Protein AF-A0A7X7J5X7-F1 (afdb_monomer)

Mean predicted aligned error: 5.16 Å

Secondary structure (DSSP, 8-state):
--------EEEETTEEEEEETTTTEEEE--HHHHHHHHHHHHHHHTS---GGGEEEEEEEEETTEEEEEEEEEE-TTSSEEEEEEE--TTSPP-HHHHHHHHHHHHHH--SEEEEE-SS-EEEEEEETTEEEEESSPPPHHHHHH--

Foldseek 3Di:
DDPPPDFDWDQDPNFIWTADPLVRDTHHPDLQVVQLSVVVCCQCPVLVQDSVQKDAQDWDDDPPDIDTFGIWGADPVRQTAETEHEAGLVDDDDPVVVVVQQVVCQVSVHQWYWYYHNPDIWIWGDDPRGTDTDDDDHHPVVSNVPD

pLDDT: mean 88.62, std 13.0, range [28.67, 98.12]

Radius of gyration: 15.43 Å; Cα contacts (8 Å, |Δi|>4): 237; chains: 1; bounding box: 40×41×40 Å

Structure (mmCIF, N/CA/C/O backbone):
data_AF-A0A7X7J5X7-F1
#
_entry.id   AF-A0A7X7J5X7-F1
#
loop_
_atom_site.group_PDB
_atom_site.id
_atom_site.type_symbol
_atom_site.label_atom_id
_atom_site.label_alt_id
_atom_site.label_comp_id
_atom_site.label_asym_id
_atom_site.label_entity_id
_atom_site.label_seq_id
_atom_site.pdbx_PDB_ins_code
_atom_site.Cartn_x
_atom_site.Cartn_y
_atom_site.Cartn_z
_atom_site.occupancy
_atom_site.B_iso_or_equiv
_atom_site.auth_seq_id
_atom_site.auth_comp_id
_atom_site.auth_asym_id
_atom_site.auth_atom_id
_atom_site.pdbx_PDB_model_num
ATOM 1 N N . MET A 1 1 ? -8.882 19.555 -7.465 1.00 34.66 1 MET A N 1
ATOM 2 C CA . MET A 1 1 ? -10.329 19.275 -7.576 1.00 34.66 1 MET A CA 1
ATOM 3 C C . MET A 1 1 ? -10.646 18.261 -6.482 1.00 34.66 1 MET A C 1
ATOM 5 O O . MET A 1 1 ? -10.153 17.152 -6.567 1.00 34.66 1 MET A O 1
ATOM 9 N N . GLN A 1 2 ? -11.285 18.666 -5.379 1.00 28.67 2 GLN A N 1
ATOM 10 C CA . GLN A 1 2 ? -11.516 17.775 -4.231 1.00 28.67 2 GLN A CA 1
ATOM 11 C C . GLN A 1 2 ? -12.710 16.863 -4.535 1.00 28.67 2 GLN A C 1
ATOM 13 O O . GLN A 1 2 ? -13.855 17.302 -4.451 1.00 28.67 2 GLN A O 1
ATOM 18 N N . THR A 1 3 ? -12.476 15.604 -4.901 1.00 36.53 3 THR A N 1
ATOM 19 C CA . THR A 1 3 ? -13.545 14.601 -4.850 1.00 36.53 3 THR A CA 1
ATOM 20 C C . THR A 1 3 ? -13.802 14.279 -3.387 1.00 36.53 3 THR A C 1
ATOM 22 O O . THR A 1 3 ? -12.983 13.656 -2.712 1.00 36.53 3 THR A O 1
ATOM 25 N N . ASN A 1 4 ? -14.936 14.766 -2.892 1.00 42.38 4 ASN A N 1
ATOM 26 C CA . ASN A 1 4 ? -15.398 14.660 -1.514 1.00 42.38 4 ASN A CA 1
ATOM 27 C C . ASN A 1 4 ? -15.887 13.236 -1.186 1.00 42.38 4 ASN A C 1
ATOM 29 O O . ASN A 1 4 ? -16.998 13.044 -0.697 1.00 42.38 4 ASN A O 1
ATOM 33 N N . ASP A 1 5 ? -15.080 12.221 -1.493 1.00 59.31 5 ASP A N 1
ATOM 34 C CA . ASP A 1 5 ? -15.407 10.841 -1.162 1.00 59.31 5 ASP A CA 1
ATOM 35 C C . ASP A 1 5 ? -14.949 10.572 0.270 1.00 59.31 5 ASP A C 1
ATOM 37 O O . ASP A 1 5 ? -13.805 10.205 0.553 1.00 59.31 5 ASP A O 1
ATOM 41 N N . SER A 1 6 ? -15.844 10.837 1.215 1.00 81.31 6 SER A N 1
ATOM 42 C CA . SER A 1 6 ? -15.602 10.590 2.636 1.00 81.31 6 SER A CA 1
ATOM 43 C C . SER A 1 6 ? -15.422 9.087 2.887 1.00 81.31 6 SER A C 1
ATOM 45 O O . SER A 1 6 ? -16.070 8.252 2.255 1.00 81.31 6 SER A O 1
ATOM 47 N N . PHE A 1 7 ? -14.545 8.691 3.815 1.00 91.00 7 PHE A N 1
ATOM 48 C CA . PHE A 1 7 ? -14.465 7.281 4.212 1.00 91.00 7 PHE A CA 1
ATOM 49 C C . PHE A 1 7 ? -15.796 6.808 4.808 1.00 91.00 7 PHE A C 1
ATOM 51 O O . PHE A 1 7 ? -16.357 7.445 5.699 1.00 91.00 7 PHE A O 1
ATOM 58 N N . ARG A 1 8 ? -16.292 5.656 4.344 1.00 94.75 8 ARG A N 1
ATOM 59 C CA . ARG A 1 8 ? -17.541 5.070 4.846 1.00 94.75 8 ARG A CA 1
ATOM 60 C C . ARG A 1 8 ? -17.255 4.311 6.137 1.00 94.75 8 ARG A C 1
ATOM 62 O O . ARG A 1 8 ? -16.859 3.148 6.109 1.00 94.75 8 ARG A O 1
ATOM 69 N N . ILE A 1 9 ? -17.465 4.976 7.266 1.00 96.00 9 ILE A N 1
ATOM 70 C CA . ILE A 1 9 ? -17.208 4.442 8.607 1.00 96.00 9 ILE A CA 1
ATOM 71 C C . ILE A 1 9 ? -18.536 4.130 9.303 1.00 96.00 9 ILE A C 1
ATOM 73 O O . ILE A 1 9 ? -19.484 4.907 9.211 1.00 96.00 9 ILE A O 1
ATOM 77 N N . ARG A 1 10 ? -18.620 2.993 10.001 1.00 95.38 10 ARG A N 1
ATOM 78 C CA . ARG A 1 10 ? -19.809 2.570 10.762 1.00 95.38 10 ARG A CA 1
ATOM 79 C C . ARG A 1 10 ? -19.423 1.906 12.081 1.00 95.38 10 ARG A C 1
ATOM 81 O O . ARG A 1 10 ? -18.310 1.406 12.221 1.00 95.38 10 ARG A O 1
ATOM 88 N N . ILE A 1 11 ? -20.355 1.869 13.030 1.00 96.50 11 ILE A N 1
ATOM 89 C CA . ILE A 1 11 ? -20.270 0.993 14.203 1.00 96.50 11 ILE A CA 1
ATOM 90 C C . ILE A 1 11 ? -20.982 -0.318 13.855 1.00 96.50 11 ILE A C 1
ATOM 92 O O . ILE A 1 11 ? -22.139 -0.295 13.446 1.00 96.50 11 ILE A O 1
ATOM 96 N N . ILE A 1 12 ? -20.290 -1.447 13.991 1.00 94.69 12 ILE A N 1
ATOM 97 C CA . ILE A 1 12 ? -20.825 -2.798 13.774 1.00 94.69 12 ILE A CA 1
ATOM 98 C C . ILE A 1 12 ? -20.396 -3.640 14.976 1.00 94.69 12 ILE A C 1
ATOM 100 O O . ILE A 1 12 ? -19.201 -3.706 15.273 1.00 94.69 12 ILE A O 1
ATOM 104 N N . ASP A 1 13 ? -21.358 -4.232 15.688 1.00 95.12 13 ASP A N 1
ATOM 105 C CA . ASP A 1 13 ? -21.140 -4.991 16.933 1.00 95.12 13 ASP A CA 1
ATOM 106 C C . ASP A 1 13 ? -20.366 -4.192 18.000 1.00 95.12 13 ASP A C 1
ATOM 108 O O . ASP A 1 13 ? -19.418 -4.677 18.617 1.00 95.12 13 ASP A O 1
ATOM 112 N N . GLY A 1 14 ? -20.706 -2.907 18.154 1.00 96.06 14 GLY A N 1
ATOM 113 C CA . GLY A 1 14 ? -20.039 -1.995 19.093 1.00 96.06 14 GLY A CA 1
ATOM 114 C C . GLY A 1 14 ? -18.618 -1.576 18.691 1.00 96.06 14 GLY A C 1
ATOM 115 O O . GLY A 1 14 ? -17.979 -0.821 19.418 1.00 96.06 14 GLY A O 1
ATOM 116 N N . LYS A 1 15 ? -18.112 -2.019 17.533 1.00 96.50 15 LYS A N 1
ATOM 117 C CA . LYS A 1 15 ? -16.762 -1.698 17.046 1.00 96.50 15 LYS A CA 1
ATOM 118 C C . LYS A 1 15 ? -16.814 -0.790 15.825 1.00 96.50 15 LYS A C 1
ATOM 120 O O . LYS A 1 15 ? -17.615 -0.995 14.914 1.00 96.50 15 LYS A O 1
ATOM 125 N N . LYS A 1 16 ? -15.919 0.198 15.775 1.00 96.94 16 LYS A N 1
ATOM 126 C CA . LYS A 1 16 ? -15.753 1.072 14.609 1.00 96.94 16 LYS A CA 1
ATOM 127 C C . LYS A 1 16 ? -15.110 0.290 13.459 1.00 96.94 16 LYS A C 1
ATOM 129 O O . LYS A 1 16 ? -14.088 -0.372 13.643 1.00 96.94 16 LYS A O 1
ATOM 134 N N . LYS A 1 17 ? -15.721 0.361 12.279 1.00 98.00 17 LYS A N 1
ATOM 135 C CA . LYS A 1 17 ? -15.274 -0.296 11.048 1.00 98.00 17 LYS A CA 1
ATOM 136 C C . LYS A 1 17 ? -15.289 0.678 9.873 1.00 98.00 17 LYS A C 1
ATOM 138 O O . LYS A 1 17 ? -16.103 1.599 9.845 1.00 98.00 17 LYS A O 1
ATOM 143 N N . ILE A 1 18 ? -14.416 0.452 8.899 1.00 97.00 18 ILE A N 1
ATOM 144 C CA . ILE A 1 18 ? -14.318 1.205 7.640 1.00 97.00 18 ILE A CA 1
ATOM 145 C C . ILE A 1 18 ? -14.585 0.273 6.467 1.00 97.00 18 ILE A C 1
ATOM 147 O O . ILE A 1 18 ? -14.210 -0.894 6.510 1.00 97.00 18 ILE A O 1
ATOM 151 N N . PHE A 1 19 ? -15.297 0.759 5.456 1.00 96.75 19 PHE A N 1
ATOM 152 C CA . PHE A 1 19 ? -15.533 -0.007 4.239 1.00 96.75 19 PHE A CA 1
ATOM 153 C C . PHE A 1 19 ? -14.287 0.003 3.354 1.00 96.75 19 PHE A C 1
ATOM 155 O O . PHE A 1 19 ? -13.808 1.077 2.995 1.00 96.75 19 PHE A O 1
ATOM 162 N N . ASP A 1 20 ? -13.825 -1.184 2.980 1.00 96.56 20 ASP A N 1
ATOM 163 C CA . ASP A 1 20 ? -12.791 -1.393 1.975 1.00 96.56 20 ASP A CA 1
ATOM 164 C C . ASP A 1 20 ? -13.459 -1.700 0.620 1.00 96.56 20 ASP A C 1
ATOM 166 O O . ASP A 1 20 ? -14.177 -2.705 0.523 1.00 96.56 20 ASP A O 1
ATOM 170 N N . PRO A 1 21 ? -13.266 -0.864 -0.420 1.00 94.81 21 PRO A N 1
ATOM 171 C CA . PRO A 1 21 ? -13.913 -1.053 -1.717 1.00 94.81 21 PRO A CA 1
ATOM 172 C C . PRO A 1 21 ? -13.378 -2.268 -2.486 1.00 94.81 21 PRO A C 1
ATOM 174 O O . PRO A 1 21 ? -14.147 -2.918 -3.191 1.00 94.81 21 PRO A O 1
ATOM 177 N N . ILE A 1 22 ? -12.108 -2.634 -2.289 1.00 96.19 22 ILE A N 1
ATOM 178 C CA . ILE A 1 22 ? -11.473 -3.770 -2.965 1.00 96.19 22 ILE A CA 1
ATOM 179 C C . ILE A 1 22 ? -11.945 -5.089 -2.344 1.00 96.19 22 ILE A C 1
ATOM 181 O O . ILE A 1 22 ? -12.366 -6.002 -3.054 1.00 96.19 22 ILE A O 1
ATOM 185 N N . ARG A 1 23 ? -11.948 -5.185 -1.007 1.00 95.00 23 ARG A N 1
ATOM 186 C CA . ARG A 1 23 ? -12.462 -6.360 -0.272 1.00 95.00 23 ARG A CA 1
ATOM 187 C C . ARG A 1 23 ? -13.991 -6.418 -0.229 1.00 95.00 23 ARG A C 1
ATOM 189 O O . ARG A 1 23 ? -14.545 -7.454 0.132 1.00 95.00 23 ARG A O 1
ATOM 196 N N . LYS A 1 24 ? -14.674 -5.320 -0.572 1.00 94.62 24 LYS A N 1
ATOM 197 C CA . LYS A 1 24 ? -16.138 -5.158 -0.507 1.00 94.62 24 LYS A CA 1
ATOM 198 C C . LYS A 1 24 ? -16.709 -5.490 0.876 1.00 94.62 24 LYS A C 1
ATOM 200 O O . LYS A 1 24 ? -17.792 -6.061 0.996 1.00 94.62 24 LYS A O 1
ATOM 205 N N . ALA A 1 25 ? -15.983 -5.127 1.933 1.00 95.44 25 ALA A N 1
ATOM 206 C CA . ALA A 1 25 ? -16.306 -5.498 3.308 1.00 95.44 25 ALA A CA 1
ATOM 207 C C . ALA A 1 25 ? -15.997 -4.373 4.304 1.00 95.44 25 ALA A C 1
ATOM 209 O O . ALA A 1 25 ? -15.143 -3.522 4.068 1.00 95.44 25 ALA A O 1
ATOM 210 N N . TYR A 1 26 ? -16.685 -4.390 5.449 1.00 96.44 26 TYR A N 1
ATOM 211 C CA . TYR A 1 26 ? -16.349 -3.537 6.590 1.00 96.44 26 TYR A CA 1
ATOM 212 C C . TYR A 1 26 ? -15.261 -4.192 7.441 1.00 96.44 26 TYR A C 1
ATOM 214 O O . TYR A 1 26 ? -15.479 -5.247 8.039 1.00 96.44 26 TYR A O 1
ATOM 222 N N . VAL A 1 27 ? -14.116 -3.528 7.537 1.00 95.81 27 VAL A N 1
ATOM 223 C CA . VAL A 1 27 ? -12.903 -4.006 8.210 1.00 95.81 27 VAL A CA 1
ATOM 224 C C . VAL A 1 27 ? -12.607 -3.163 9.446 1.00 95.81 27 VAL A C 1
ATOM 226 O O . VAL A 1 27 ? -13.215 -2.110 9.647 1.00 95.81 27 VAL A O 1
ATOM 229 N N . ALA A 1 28 ? -11.726 -3.640 10.325 1.00 96.38 28 ALA A N 1
ATOM 230 C CA . ALA A 1 28 ? -11.420 -2.944 11.572 1.00 96.38 28 ALA A CA 1
ATOM 231 C C . ALA A 1 28 ? -10.884 -1.528 11.300 1.00 96.38 28 ALA A C 1
ATOM 233 O O . ALA A 1 28 ? -9.972 -1.349 10.503 1.00 96.38 28 ALA A O 1
ATOM 234 N N . PHE A 1 29 ? -11.435 -0.519 11.978 1.00 96.38 29 PHE A N 1
ATOM 235 C CA . PHE A 1 29 ? -10.961 0.859 11.856 1.00 96.38 29 PHE A CA 1
ATOM 236 C C . PHE A 1 29 ? -9.708 1.073 12.713 1.00 96.38 29 PHE A C 1
ATOM 238 O O . PHE A 1 29 ? -9.794 1.561 13.840 1.00 96.38 29 PHE A O 1
ATOM 245 N N . THR A 1 30 ? -8.552 0.658 12.199 1.00 96.31 30 THR A N 1
ATOM 246 C CA . THR A 1 30 ? -7.245 0.879 12.834 1.00 96.31 30 THR A CA 1
ATOM 247 C C . THR A 1 30 ? -6.512 2.046 12.162 1.00 96.31 30 THR A C 1
ATOM 249 O O . THR A 1 30 ? -6.802 2.350 11.003 1.00 96.31 30 THR A O 1
ATOM 252 N N . PRO A 1 31 ? -5.543 2.697 12.836 1.00 95.31 31 PRO A N 1
ATOM 253 C CA . PRO A 1 31 ? -4.738 3.753 12.216 1.00 95.31 31 PRO A CA 1
ATOM 254 C C . PRO A 1 31 ? -4.015 3.296 10.939 1.00 95.31 31 PRO A C 1
ATOM 256 O O . PRO A 1 31 ? -4.006 4.011 9.946 1.00 95.31 31 PRO A O 1
ATOM 259 N N . GLU A 1 32 ? -3.464 2.081 10.935 1.00 95.12 32 GLU A N 1
ATOM 260 C CA . GLU A 1 32 ? -2.832 1.486 9.750 1.00 95.12 32 GLU A CA 1
ATOM 261 C C . GLU A 1 32 ? -3.841 1.245 8.616 1.00 95.12 32 GLU A C 1
ATOM 263 O O . GLU A 1 32 ? -3.554 1.536 7.458 1.00 95.12 32 GLU A O 1
ATOM 268 N N . GLU A 1 33 ? -5.053 0.774 8.935 1.00 95.69 33 GLU A N 1
ATOM 269 C CA . GLU A 1 33 ? -6.107 0.584 7.935 1.00 95.69 33 GLU A CA 1
ATOM 270 C C . GLU A 1 33 ? -6.587 1.918 7.356 1.00 95.69 33 GLU A C 1
ATOM 272 O O . GLU A 1 33 ? -6.861 1.997 6.165 1.00 95.69 33 GLU A O 1
ATOM 277 N N . MET A 1 34 ? -6.635 2.993 8.146 1.00 96.00 34 MET A N 1
ATOM 278 C CA . MET A 1 34 ? -6.931 4.327 7.614 1.00 96.00 34 MET A CA 1
ATOM 279 C C . MET A 1 34 ? -5.896 4.769 6.577 1.00 96.00 34 MET A C 1
ATOM 281 O O . MET A 1 34 ? -6.279 5.253 5.512 1.00 96.00 34 MET A O 1
ATOM 285 N N . VAL A 1 35 ? -4.607 4.560 6.865 1.00 96.75 35 VAL A N 1
ATOM 286 C CA . VAL A 1 35 ? -3.515 4.851 5.925 1.00 96.75 35 VAL A CA 1
ATOM 287 C C . VAL A 1 35 ? -3.651 3.994 4.666 1.00 96.75 35 VAL A C 1
ATOM 289 O O . VAL A 1 35 ? -3.584 4.524 3.559 1.00 96.75 35 VAL A O 1
ATOM 292 N N . ARG A 1 36 ? -3.937 2.694 4.814 1.00 97.25 36 ARG A N 1
ATOM 293 C CA . ARG A 1 36 ? -4.173 1.775 3.690 1.00 97.25 36 ARG A CA 1
ATOM 294 C C . ARG A 1 36 ? -5.335 2.233 2.805 1.00 97.25 36 ARG A C 1
ATOM 296 O O . ARG A 1 36 ? -5.183 2.306 1.589 1.00 97.25 36 ARG A O 1
ATOM 303 N N . GLN A 1 37 ? -6.475 2.597 3.396 1.00 97.38 37 GLN A N 1
ATOM 304 C CA . GLN A 1 37 ? -7.645 3.081 2.654 1.00 97.38 37 GLN A CA 1
ATOM 305 C C . GLN A 1 37 ? -7.390 4.432 1.970 1.00 97.38 37 GLN A C 1
ATOM 307 O O . GLN A 1 37 ? -7.879 4.660 0.863 1.00 97.38 37 GLN A O 1
ATOM 312 N N . ALA A 1 38 ? -6.617 5.329 2.592 1.00 96.44 38 ALA A N 1
ATOM 313 C CA . ALA A 1 38 ? -6.185 6.574 1.956 1.00 96.44 38 ALA A CA 1
ATOM 314 C C . ALA A 1 38 ? -5.274 6.307 0.754 1.00 96.44 38 ALA A C 1
ATOM 316 O O . ALA A 1 38 ? -5.475 6.893 -0.310 1.00 96.44 38 ALA A O 1
ATOM 317 N N . TYR A 1 39 ? -4.338 5.369 0.892 1.00 97.56 39 TYR A N 1
ATOM 318 C CA . TYR A 1 39 ? -3.433 5.017 -0.192 1.00 97.56 39 TYR A CA 1
ATOM 319 C C . TYR A 1 39 ? -4.158 4.329 -1.354 1.00 97.56 39 TYR A C 1
ATOM 321 O O . TYR A 1 39 ? -3.910 4.668 -2.505 1.00 97.56 39 TYR A O 1
ATOM 329 N N . LEU A 1 40 ? -5.127 3.444 -1.084 1.00 97.50 40 LEU A N 1
ATOM 330 C CA . LEU A 1 40 ? -5.981 2.859 -2.128 1.00 97.50 40 LEU A CA 1
ATOM 331 C C . LEU A 1 40 ? -6.695 3.930 -2.959 1.00 97.50 40 LEU A C 1
ATOM 333 O O . LEU A 1 40 ? -6.709 3.839 -4.184 1.00 97.50 40 LEU A O 1
ATOM 337 N N . LYS A 1 41 ? -7.241 4.969 -2.314 1.00 96.31 41 LYS A N 1
ATOM 338 C CA . LYS A 1 41 ? -7.863 6.093 -3.030 1.00 96.31 41 LYS A CA 1
ATOM 339 C C . LYS A 1 41 ? -6.868 6.828 -3.921 1.00 96.31 41 LYS A C 1
ATOM 341 O O . LYS A 1 41 ? -7.207 7.124 -5.059 1.00 96.31 41 LYS A O 1
ATOM 346 N N . TYR A 1 42 ? -5.659 7.094 -3.428 1.00 97.06 42 TYR A N 1
ATOM 347 C CA . TYR A 1 42 ? -4.593 7.700 -4.229 1.00 97.06 42 TYR A CA 1
ATOM 348 C C . TYR A 1 42 ? -4.244 6.838 -5.455 1.00 97.06 42 TYR A C 1
ATOM 350 O O . TYR A 1 42 ? -4.226 7.338 -6.578 1.00 97.06 42 TYR A O 1
ATOM 358 N N . LEU A 1 43 ? -4.057 5.528 -5.264 1.00 98.00 43 LEU A N 1
ATOM 359 C CA . LEU A 1 43 ? -3.764 4.597 -6.356 1.00 98.00 43 LEU A CA 1
ATOM 360 C C . LEU A 1 43 ? -4.863 4.593 -7.433 1.00 98.00 43 LEU A C 1
ATOM 362 O O . LEU A 1 43 ? -4.560 4.598 -8.625 1.00 98.00 43 LEU A O 1
ATOM 366 N N . ILE A 1 44 ? -6.133 4.584 -7.024 1.00 97.44 44 ILE A N 1
ATOM 367 C CA . ILE A 1 44 ? -7.272 4.508 -7.947 1.00 97.44 44 ILE A CA 1
ATOM 368 C C . ILE A 1 44 ? -7.509 5.851 -8.644 1.00 97.44 44 ILE A C 1
ATOM 370 O O . ILE A 1 44 ? -7.650 5.889 -9.863 1.00 97.44 44 ILE A O 1
ATOM 374 N N . ASN A 1 45 ? -7.538 6.950 -7.889 1.00 96.50 45 ASN A N 1
ATOM 375 C CA . ASN A 1 45 ? -7.992 8.244 -8.397 1.00 96.50 45 ASN A CA 1
ATOM 376 C C . ASN A 1 45 ? -6.875 9.045 -9.067 1.00 96.50 45 ASN A C 1
ATOM 378 O O . ASN A 1 45 ? -7.114 9.672 -10.093 1.00 96.50 45 ASN A O 1
ATOM 382 N N . GLU A 1 46 ? -5.664 9.022 -8.505 1.00 96.56 46 GLU A N 1
ATOM 383 C CA . GLU A 1 46 ? -4.549 9.840 -8.998 1.00 96.56 46 GLU A CA 1
ATOM 384 C C . GLU A 1 46 ? -3.658 9.035 -9.948 1.00 96.56 46 GLU A C 1
ATOM 386 O O . GLU A 1 46 ? -3.328 9.485 -11.046 1.00 96.56 46 GLU A O 1
ATOM 391 N N . LEU A 1 47 ? -3.316 7.793 -9.583 1.00 97.75 47 LEU A N 1
ATOM 392 C CA . LEU A 1 47 ? -2.507 6.925 -10.449 1.00 97.75 47 LEU A CA 1
ATOM 393 C C . LEU A 1 47 ? -3.331 6.145 -11.477 1.00 97.75 47 LEU A C 1
ATOM 395 O O . LEU A 1 47 ? -2.744 5.485 -12.339 1.00 97.75 47 LEU A O 1
ATOM 399 N N . HIS A 1 48 ? -4.663 6.256 -11.435 1.00 97.69 48 HIS A N 1
ATOM 400 C CA . HIS A 1 48 ? -5.586 5.621 -12.379 1.00 97.69 48 HIS A CA 1
ATOM 401 C C . HIS A 1 48 ? -5.422 4.094 -12.447 1.00 97.69 48 HIS A C 1
ATOM 403 O O . HIS A 1 48 ? -5.549 3.488 -13.516 1.00 97.69 48 HIS A O 1
ATOM 409 N N . ILE A 1 49 ? -5.102 3.458 -11.314 1.00 98.12 49 ILE A N 1
ATOM 410 C CA . ILE A 1 49 ? -4.984 2.002 -11.226 1.00 98.12 49 ILE A CA 1
ATOM 411 C C . ILE A 1 49 ? -6.394 1.392 -11.189 1.00 98.12 49 ILE A C 1
ATOM 413 O O . ILE A 1 49 ? -7.163 1.696 -10.275 1.00 98.12 49 ILE A O 1
ATOM 417 N N . PRO A 1 50 ? -6.750 0.499 -12.132 1.00 97.25 50 PRO A N 1
ATOM 418 C CA . PRO A 1 50 ? -8.039 -0.181 -12.110 1.00 97.25 50 PRO A CA 1
ATOM 419 C C . PRO A 1 50 ? -8.195 -1.032 -10.847 1.00 97.25 50 PRO A C 1
ATOM 421 O O . PRO A 1 50 ? -7.306 -1.818 -10.529 1.00 97.25 50 PRO A O 1
ATOM 424 N N . GLU A 1 51 ? -9.352 -0.972 -10.182 1.00 96.62 51 GLU A N 1
ATOM 425 C CA . GLU A 1 51 ? -9.626 -1.782 -8.979 1.00 96.62 51 GLU A CA 1
ATOM 426 C C . GLU A 1 51 ? -9.400 -3.284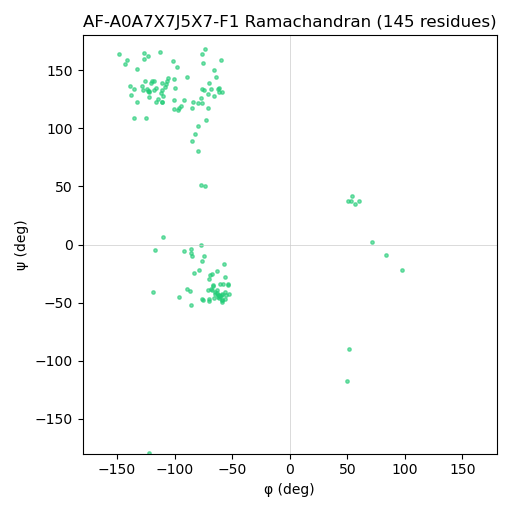 -9.208 1.00 96.62 51 GLU A C 1
ATOM 428 O O . GLU A 1 51 ? -8.900 -3.979 -8.330 1.00 96.62 51 GLU A O 1
ATOM 433 N N . ILE A 1 52 ? -9.702 -3.780 -10.414 1.00 95.62 52 ILE A N 1
ATOM 434 C CA . ILE A 1 52 ? -9.507 -5.187 -10.797 1.00 95.62 52 ILE A CA 1
ATOM 435 C C . ILE A 1 52 ? -8.031 -5.619 -10.787 1.00 95.62 52 ILE A C 1
ATOM 437 O O . ILE A 1 52 ? -7.738 -6.806 -10.664 1.00 95.62 52 ILE A O 1
ATOM 441 N N . ALA A 1 53 ? -7.100 -4.670 -10.906 1.00 96.94 53 ALA A N 1
ATOM 442 C CA . ALA A 1 53 ? -5.669 -4.929 -10.818 1.00 96.94 53 ALA A CA 1
ATOM 443 C C . ALA A 1 53 ? -5.163 -4.939 -9.366 1.00 96.94 53 ALA A C 1
ATOM 445 O O . ALA A 1 53 ? -4.016 -5.323 -9.139 1.00 96.94 53 ALA A O 1
ATOM 446 N N . ILE A 1 54 ? -5.981 -4.521 -8.392 1.00 97.38 54 ILE A N 1
ATOM 447 C CA . ILE A 1 54 ? -5.595 -4.348 -6.991 1.00 97.38 54 ILE A CA 1
ATOM 448 C C . ILE A 1 54 ? -6.044 -5.553 -6.158 1.00 97.38 54 ILE A C 1
ATOM 450 O O . ILE A 1 54 ? -7.173 -6.026 -6.234 1.00 97.38 54 ILE A O 1
ATOM 454 N N . SER A 1 55 ? -5.150 -6.041 -5.304 1.00 95.06 55 SER A N 1
ATOM 455 C CA . SER A 1 55 ? -5.427 -7.029 -4.262 1.00 95.06 55 SER A CA 1
ATOM 456 C C . SER A 1 55 ? -4.997 -6.481 -2.907 1.00 95.06 55 SER A C 1
ATOM 458 O O . SER A 1 55 ? -3.887 -5.973 -2.775 1.00 95.06 55 SER A O 1
ATOM 460 N N . VAL A 1 56 ? -5.847 -6.626 -1.892 1.00 94.44 56 VAL A N 1
ATOM 461 C CA . VAL A 1 56 ? -5.561 -6.2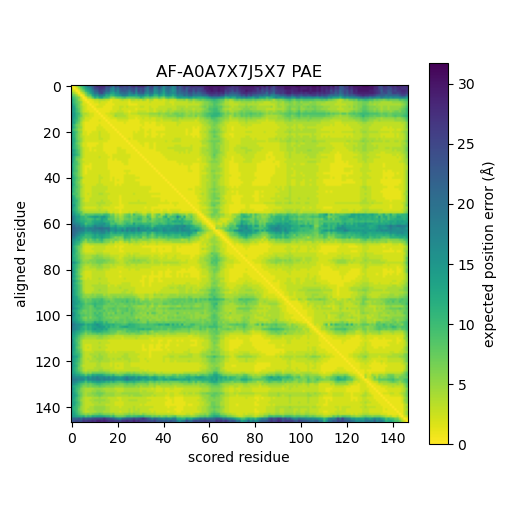12 -0.509 1.00 94.44 56 VAL A CA 1
ATOM 462 C C . VAL A 1 56 ? -5.315 -7.448 0.357 1.00 94.44 56 VAL A C 1
ATOM 464 O O . VAL A 1 56 ? -6.001 -8.456 0.193 1.00 94.44 56 VAL A O 1
ATOM 467 N N . GLU A 1 57 ? -4.343 -7.381 1.272 1.00 83.06 57 GLU A N 1
ATOM 468 C CA . GLU A 1 57 ? -3.972 -8.475 2.188 1.00 83.06 57 GLU A CA 1
ATOM 469 C C . GLU A 1 57 ? -3.506 -9.773 1.494 1.00 83.06 57 GLU A C 1
ATOM 471 O O . GLU A 1 57 ? -3.769 -10.893 1.953 1.00 83.06 57 GLU A O 1
ATOM 476 N N . LYS A 1 58 ? -2.764 -9.651 0.387 1.00 75.88 58 LYS A N 1
ATOM 477 C CA . LYS A 1 58 ? -2.266 -10.818 -0.351 1.00 75.88 58 LYS A CA 1
ATOM 478 C C . LYS A 1 58 ? -1.165 -11.525 0.442 1.00 75.88 58 LYS A C 1
ATOM 480 O O . LYS A 1 58 ? -0.099 -10.962 0.697 1.00 75.88 58 LYS A O 1
ATOM 485 N N . LYS A 1 59 ? -1.416 -12.782 0.819 1.00 77.38 59 LYS A N 1
ATOM 48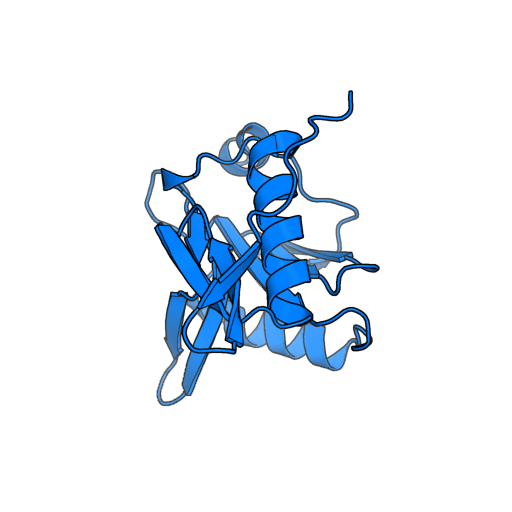6 C CA . LYS A 1 59 ? -0.397 -13.669 1.396 1.00 77.38 59 LYS A CA 1
ATOM 487 C C . LYS A 1 59 ? 0.553 -14.155 0.301 1.00 77.38 59 LYS A C 1
ATOM 489 O O . LYS A 1 59 ? 0.111 -14.626 -0.743 1.00 77.38 59 LYS A O 1
ATOM 494 N N . VAL A 1 60 ? 1.842 -14.081 0.588 1.00 68.94 60 VAL A N 1
ATOM 495 C CA . VAL A 1 60 ? 2.954 -14.586 -0.211 1.00 68.94 60 VAL A CA 1
ATOM 496 C C . VAL A 1 60 ? 3.720 -15.560 0.676 1.00 68.94 60 VAL A C 1
ATOM 498 O O . VAL A 1 60 ? 4.058 -15.239 1.817 1.00 68.94 60 VAL A O 1
ATOM 501 N N . VAL A 1 61 ? 3.938 -16.773 0.181 1.00 66.19 61 VAL A N 1
ATOM 502 C CA . VAL A 1 61 ? 4.672 -17.813 0.908 1.00 66.19 61 VAL A CA 1
ATOM 503 C C . VAL A 1 61 ? 6.095 -17.854 0.366 1.00 66.19 61 VAL A C 1
ATOM 505 O O . VAL A 1 61 ? 6.285 -18.016 -0.835 1.00 66.19 61 VAL A O 1
ATOM 508 N N . TYR A 1 62 ? 7.078 -17.707 1.252 1.00 62.31 62 TYR A N 1
ATOM 509 C CA . TYR A 1 62 ? 8.502 -17.851 0.967 1.00 62.31 62 TYR A CA 1
ATOM 510 C C . TYR A 1 62 ? 9.104 -18.890 1.912 1.00 62.31 62 TYR A C 1
ATOM 512 O O . TYR A 1 62 ? 9.248 -18.632 3.108 1.00 62.31 62 TYR A O 1
ATOM 520 N N . ASN A 1 63 ? 9.469 -20.066 1.397 1.00 67.75 63 ASN A N 1
ATOM 521 C CA . ASN A 1 63 ? 9.886 -21.205 2.222 1.00 67.75 63 ASN A CA 1
ATOM 522 C C . ASN A 1 63 ? 8.865 -21.472 3.351 1.00 67.75 63 ASN A C 1
ATOM 524 O O . ASN A 1 63 ? 7.702 -21.760 3.079 1.00 67.75 63 ASN A O 1
ATOM 528 N N . SER A 1 64 ? 9.276 -21.345 4.616 1.00 65.50 64 SER A N 1
ATOM 529 C CA . SER A 1 64 ? 8.419 -21.456 5.806 1.00 65.50 64 SER A CA 1
ATOM 530 C C . SER A 1 64 ? 7.834 -20.118 6.289 1.00 65.50 64 SER A C 1
ATOM 532 O O . SER A 1 64 ? 7.017 -20.097 7.209 1.00 65.50 64 SER A O 1
ATOM 534 N N . LEU A 1 65 ? 8.229 -18.994 5.687 1.00 63.34 65 LEU A N 1
ATOM 535 C CA . LEU A 1 65 ? 7.799 -17.647 6.057 1.00 63.34 65 LEU A CA 1
ATOM 536 C C . LEU A 1 65 ? 6.608 -17.222 5.195 1.00 63.34 65 LEU A C 1
ATOM 538 O O . LEU A 1 65 ? 6.701 -17.101 3.977 1.00 63.34 65 LEU A O 1
ATOM 542 N N . THR A 1 66 ? 5.471 -16.953 5.831 1.00 71.12 66 THR A N 1
ATOM 543 C CA . THR A 1 66 ? 4.319 -16.341 5.158 1.00 71.12 66 THR A CA 1
ATOM 544 C C . THR A 1 66 ? 4.332 -14.844 5.426 1.00 71.12 66 THR A C 1
ATOM 546 O O . THR A 1 66 ? 4.155 -14.431 6.572 1.00 71.12 66 THR A O 1
ATOM 549 N N . LYS A 1 67 ? 4.498 -14.028 4.382 1.00 73.69 67 LYS A N 1
ATOM 550 C CA . LYS A 1 67 ? 4.352 -12.573 4.477 1.00 73.69 67 LYS A CA 1
ATOM 551 C C . LYS A 1 67 ? 3.048 -12.130 3.828 1.00 73.69 67 LYS A C 1
ATOM 553 O O . LYS A 1 67 ? 2.610 -12.698 2.835 1.00 73.69 67 LYS A O 1
ATOM 558 N N . ARG A 1 68 ? 2.395 -11.131 4.408 1.00 82.19 68 ARG A N 1
ATOM 559 C CA . ARG A 1 68 ? 1.198 -10.508 3.847 1.00 82.19 68 ARG A CA 1
ATOM 560 C C . ARG A 1 68 ? 1.577 -9.103 3.421 1.00 82.19 68 ARG A C 1
ATOM 562 O O . ARG A 1 68 ? 2.069 -8.356 4.253 1.00 82.19 68 ARG A O 1
ATOM 569 N N . TYR A 1 69 ? 1.372 -8.794 2.150 1.00 84.62 69 TYR A N 1
ATOM 570 C CA . TYR A 1 69 ? 1.466 -7.422 1.670 1.00 84.62 69 TYR A CA 1
ATOM 571 C C . TYR A 1 69 ? 0.106 -6.757 1.804 1.00 84.62 69 TYR A C 1
ATOM 573 O O . TYR A 1 69 ? -0.933 -7.397 1.599 1.00 84.62 69 TYR A O 1
ATOM 581 N N . ASP A 1 70 ? 0.127 -5.473 2.133 1.00 92.44 70 ASP A N 1
ATOM 582 C CA . ASP A 1 70 ? -1.088 -4.706 2.363 1.00 92.44 70 ASP A CA 1
ATOM 583 C C . ASP A 1 70 ? -1.848 -4.465 1.075 1.00 92.44 70 ASP A C 1
ATOM 585 O O . ASP A 1 70 ? -3.049 -4.726 1.019 1.00 92.44 70 ASP A O 1
ATOM 589 N N . ILE A 1 71 ? -1.141 -4.015 0.038 1.00 95.88 71 ILE A N 1
ATOM 590 C CA . ILE A 1 71 ? -1.697 -3.784 -1.292 1.00 95.88 71 ILE A CA 1
ATOM 591 C C . ILE A 1 71 ? -0.727 -4.358 -2.322 1.00 95.88 71 ILE A C 1
ATOM 593 O O . ILE A 1 71 ? 0.480 -4.135 -2.257 1.00 95.88 71 ILE A O 1
ATOM 597 N N . VAL A 1 72 ? -1.261 -5.088 -3.293 1.00 95.31 72 VAL A N 1
ATOM 598 C CA . VAL A 1 72 ? -0.527 -5.590 -4.454 1.00 95.31 72 VAL A CA 1
ATOM 599 C C . VAL A 1 72 ? -1.275 -5.170 -5.709 1.00 95.31 72 VAL A C 1
ATOM 601 O O . VAL A 1 72 ? -2.486 -5.356 -5.790 1.00 95.31 72 VAL A O 1
ATOM 604 N N . VAL A 1 73 ? -0.557 -4.640 -6.695 1.00 96.75 73 VAL A N 1
ATOM 605 C CA . VAL A 1 73 ? -1.092 -4.324 -8.022 1.00 96.75 73 VAL A CA 1
ATOM 606 C C . VAL A 1 73 ? -0.463 -5.255 -9.044 1.00 96.75 73 VAL A C 1
ATOM 608 O O . VAL A 1 73 ? 0.760 -5.401 -9.082 1.00 96.75 73 VAL A O 1
ATOM 611 N N . ALA A 1 74 ? -1.287 -5.878 -9.879 1.00 95.12 74 ALA A N 1
ATOM 612 C CA . ALA A 1 74 ? -0.844 -6.750 -10.958 1.00 95.12 74 ALA A CA 1
ATOM 613 C C . ALA A 1 74 ? -0.799 -6.021 -12.311 1.00 95.12 74 ALA A C 1
ATOM 615 O O . ALA A 1 74 ? -1.555 -5.082 -12.582 1.00 95.12 74 ALA A O 1
ATOM 616 N N . LYS A 1 75 ? 0.084 -6.496 -13.188 1.00 94.44 75 LYS A N 1
ATOM 617 C CA . LYS A 1 75 ? 0.003 -6.244 -14.628 1.00 94.44 75 LYS A CA 1
ATOM 618 C C . LYS A 1 75 ? -1.097 -7.116 -15.259 1.00 94.44 75 LYS A C 1
ATOM 620 O O . LYS A 1 75 ? -1.490 -8.121 -14.664 1.00 94.44 75 LYS A O 1
ATOM 625 N N . PRO A 1 76 ? -1.552 -6.796 -16.486 1.00 92.50 76 PRO A N 1
ATOM 626 C CA . PRO A 1 76 ? -2.480 -7.655 -17.230 1.00 92.50 76 PRO A CA 1
ATOM 627 C C . PRO A 1 76 ? -1.977 -9.094 -17.432 1.00 92.50 76 PRO A C 1
ATOM 629 O O . PRO A 1 76 ? -2.781 -10.015 -17.514 1.00 92.50 76 PRO A O 1
ATOM 632 N N . ASP A 1 77 ? -0.655 -9.294 -17.471 1.00 91.56 77 ASP A N 1
ATOM 633 C CA . ASP A 1 77 ? -0.006 -10.611 -17.570 1.00 91.56 77 ASP A CA 1
ATOM 634 C C . ASP A 1 77 ? 0.015 -11.402 -16.241 1.00 91.56 77 ASP A C 1
ATOM 636 O O . ASP A 1 77 ? 0.540 -12.512 -16.187 1.00 91.56 77 ASP A O 1
ATOM 640 N N . GLY A 1 78 ? -0.534 -10.839 -15.159 1.00 88.81 78 GLY A N 1
ATOM 641 C CA . GLY A 1 78 ? -0.604 -11.452 -13.832 1.00 88.81 78 GLY A CA 1
ATOM 642 C C . GLY A 1 78 ? 0.653 -11.293 -12.972 1.00 88.81 78 GLY A C 1
ATOM 643 O O . GLY A 1 78 ? 0.603 -11.586 -11.775 1.00 88.81 78 GLY A O 1
ATOM 644 N N . SER A 1 79 ? 1.761 -10.796 -13.526 1.00 91.00 79 SER A N 1
ATOM 645 C CA . SER A 1 79 ? 2.967 -10.518 -12.740 1.00 91.00 79 SER A CA 1
ATOM 646 C C . SER A 1 79 ? 2.810 -9.254 -11.891 1.00 91.00 79 SER A C 1
ATOM 648 O O . SER A 1 79 ? 1.978 -8.381 -12.164 1.00 91.00 79 SER A O 1
ATOM 650 N N . VAL A 1 80 ? 3.585 -9.162 -10.809 1.00 92.38 80 VAL A N 1
ATOM 651 C CA . VAL A 1 80 ? 3.405 -8.105 -9.813 1.00 92.38 80 VAL A CA 1
ATOM 652 C C . VAL A 1 80 ? 4.037 -6.802 -10.284 1.00 92.38 80 VAL A C 1
ATOM 654 O O . VAL A 1 80 ? 5.235 -6.715 -10.544 1.00 92.38 80 VAL A O 1
ATOM 657 N N . LEU A 1 81 ? 3.214 -5.760 -10.375 1.00 95.38 81 LEU A N 1
ATOM 658 C CA . LEU A 1 81 ? 3.654 -4.424 -10.745 1.00 95.38 81 LEU A CA 1
ATOM 659 C C . LEU A 1 81 ? 4.153 -3.647 -9.530 1.00 95.38 81 LEU A C 1
ATOM 661 O O . LEU A 1 81 ? 5.247 -3.094 -9.556 1.00 95.38 81 LEU A O 1
ATOM 665 N N . LEU A 1 82 ? 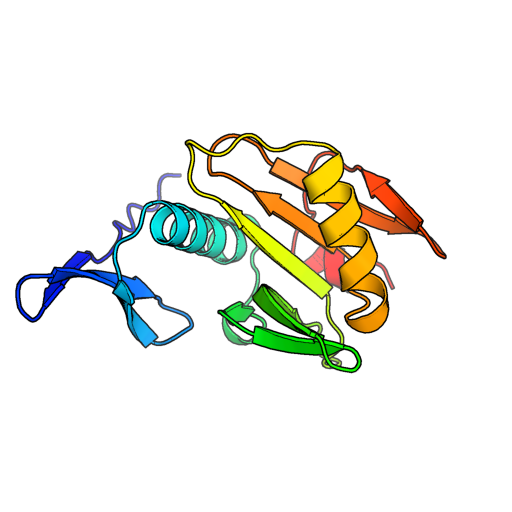3.341 -3.601 -8.479 1.00 95.69 82 LEU A N 1
ATOM 666 C CA . LEU A 1 82 ? 3.573 -2.788 -7.292 1.00 95.69 82 LEU A CA 1
ATOM 667 C C . LEU A 1 82 ? 3.197 -3.593 -6.052 1.00 95.69 82 LEU A C 1
ATOM 669 O O . LEU A 1 82 ? 2.142 -4.227 -6.026 1.00 95.69 82 LEU A O 1
ATOM 673 N N . ALA A 1 83 ? 4.031 -3.529 -5.020 1.00 94.56 83 ALA A N 1
ATOM 674 C CA . ALA A 1 83 ? 3.668 -3.960 -3.678 1.00 94.56 83 ALA A CA 1
ATOM 675 C C . ALA A 1 83 ? 3.832 -2.798 -2.695 1.00 94.56 83 ALA A C 1
ATOM 677 O O . ALA A 1 83 ? 4.857 -2.116 -2.685 1.00 94.56 83 ALA A O 1
ATOM 678 N N . VAL A 1 84 ? 2.811 -2.577 -1.874 1.00 94.88 84 VAL A N 1
ATOM 679 C CA . VAL A 1 84 ? 2.763 -1.509 -0.877 1.00 94.88 84 VAL A CA 1
ATOM 680 C C . VAL A 1 84 ? 2.690 -2.132 0.508 1.00 94.88 84 VAL A C 1
ATOM 682 O O . VAL A 1 84 ? 1.896 -3.045 0.749 1.00 94.88 84 VAL A O 1
ATOM 685 N N . GLU A 1 85 ? 3.498 -1.597 1.411 1.00 93.69 85 GLU A N 1
ATOM 686 C CA . GLU A 1 85 ? 3.404 -1.802 2.847 1.00 93.69 85 GLU A CA 1
ATOM 687 C C . GLU A 1 85 ? 2.958 -0.481 3.489 1.00 93.69 85 GLU A C 1
ATOM 689 O O . GLU A 1 85 ? 3.596 0.563 3.323 1.00 93.69 85 GLU A O 1
ATOM 694 N N . CYS A 1 86 ? 1.850 -0.526 4.216 1.00 94.25 86 CYS A N 1
ATOM 695 C CA . CYS A 1 86 ? 1.293 0.595 4.947 1.00 94.25 86 CYS A CA 1
ATOM 696 C C . CYS A 1 86 ? 1.651 0.479 6.431 1.00 94.25 86 CYS A C 1
ATOM 698 O O . CYS A 1 86 ? 1.661 -0.602 7.016 1.00 94.25 86 CYS A O 1
ATOM 700 N N . LYS A 1 87 ? 1.928 1.614 7.067 1.00 93.62 87 LYS A N 1
ATOM 701 C CA . LYS A 1 87 ? 2.117 1.720 8.518 1.00 93.62 87 LYS A CA 1
ATOM 702 C C . LYS A 1 87 ? 1.200 2.797 9.080 1.00 93.62 87 LYS A C 1
ATOM 704 O O . LYS A 1 87 ? 0.732 3.663 8.351 1.00 93.62 87 LYS A O 1
ATOM 709 N N . ALA A 1 88 ? 0.934 2.751 10.381 1.00 94.56 88 ALA A N 1
ATOM 710 C CA . ALA A 1 88 ? 0.266 3.858 11.058 1.00 94.56 88 ALA A CA 1
ATOM 711 C C . ALA A 1 88 ? 1.157 5.116 11.063 1.00 94.56 88 ALA A C 1
ATOM 713 O O . ALA A 1 88 ? 2.375 5.004 11.169 1.00 94.56 88 ALA A O 1
ATOM 714 N N . GLU A 1 89 ? 0.547 6.302 11.070 1.00 93.75 89 GLU A N 1
ATOM 715 C CA . GLU A 1 89 ? 1.236 7.610 11.089 1.00 93.75 89 GLU A CA 1
ATOM 716 C C . GLU A 1 89 ? 2.195 7.851 12.260 1.00 93.75 89 GLU A C 1
ATOM 718 O O . GLU A 1 89 ? 2.988 8.795 12.229 1.00 93.75 89 GLU A O 1
ATOM 723 N N . SER A 1 90 ? 2.083 7.058 13.324 1.00 93.94 90 SER A N 1
ATOM 724 C CA . SER A 1 90 ? 2.971 7.102 14.485 1.00 93.94 90 SER A CA 1
ATOM 725 C C . SER A 1 90 ? 4.238 6.261 14.311 1.00 93.94 90 SER A C 1
ATOM 727 O O . SER A 1 90 ? 5.088 6.273 15.195 1.00 93.94 90 SER A O 1
ATOM 729 N N . ILE A 1 91 ? 4.343 5.479 13.233 1.00 92.50 91 ILE A N 1
ATOM 730 C CA . ILE A 1 91 ? 5.467 4.580 12.972 1.00 92.50 91 ILE A CA 1
ATOM 731 C C . ILE A 1 91 ? 6.412 5.242 11.971 1.00 92.50 91 ILE A C 1
ATOM 733 O O . ILE A 1 91 ? 6.050 5.495 10.820 1.00 92.50 91 ILE A O 1
ATOM 737 N N . GLU A 1 92 ? 7.633 5.505 12.423 1.00 91.81 92 GLU A N 1
ATOM 738 C CA . GLU A 1 92 ? 8.699 6.076 11.605 1.00 91.81 92 GLU A CA 1
ATOM 739 C C . GLU A 1 92 ? 9.194 5.070 10.558 1.00 91.81 92 GLU A C 1
ATOM 741 O O . GLU A 1 92 ? 9.362 3.877 10.837 1.00 91.81 92 GLU A O 1
ATOM 746 N N . ILE A 1 93 ? 9.436 5.558 9.341 1.00 90.94 93 ILE A N 1
ATOM 747 C CA . ILE A 1 93 ? 10.066 4.771 8.284 1.00 90.94 93 ILE A CA 1
ATOM 748 C C . ILE A 1 93 ? 11.582 4.836 8.468 1.00 90.94 93 ILE A C 1
ATOM 750 O O . ILE A 1 93 ? 12.173 5.907 8.434 1.00 90.94 93 ILE A O 1
ATOM 754 N N . ASN A 1 94 ? 12.223 3.675 8.614 1.00 88.94 94 ASN A N 1
ATOM 755 C CA . ASN A 1 94 ? 13.677 3.571 8.735 1.00 88.94 94 ASN A CA 1
ATOM 756 C C . ASN A 1 94 ? 14.283 2.596 7.714 1.00 88.94 94 ASN A C 1
ATOM 758 O O . ASN A 1 94 ? 13.594 1.746 7.141 1.00 88.94 94 ASN A O 1
ATOM 762 N N . GLU A 1 95 ? 15.603 2.689 7.545 1.00 83.38 95 GLU A N 1
ATOM 763 C CA . GLU A 1 95 ? 16.379 1.874 6.601 1.00 83.38 95 GLU A CA 1
ATOM 764 C C . GLU A 1 95 ? 16.241 0.365 6.846 1.00 83.38 95 GLU A C 1
ATOM 766 O O . GLU A 1 95 ? 16.170 -0.416 5.898 1.00 83.38 95 GLU A O 1
ATOM 771 N N . ASN A 1 96 ? 16.102 -0.073 8.102 1.00 84.38 96 ASN A N 1
ATOM 772 C CA . ASN A 1 96 ? 15.884 -1.490 8.408 1.00 84.38 96 ASN A CA 1
ATOM 773 C C . ASN A 1 96 ? 14.558 -2.004 7.830 1.00 84.38 96 ASN A C 1
ATOM 775 O O . ASN A 1 96 ? 14.498 -3.121 7.315 1.00 84.38 96 ASN A O 1
ATOM 779 N N . THR A 1 97 ? 13.500 -1.192 7.884 1.00 82.75 97 THR A N 1
ATOM 780 C CA . THR A 1 97 ? 12.184 -1.546 7.334 1.00 82.75 97 THR A CA 1
ATOM 781 C C . THR A 1 97 ? 12.234 -1.621 5.808 1.00 82.75 97 THR A C 1
ATOM 783 O O . THR A 1 97 ? 11.660 -2.537 5.214 1.00 82.75 97 THR A O 1
ATOM 786 N N . LEU A 1 98 ? 12.979 -0.711 5.173 1.00 83.25 98 LEU A N 1
ATOM 787 C CA . LEU A 1 98 ? 13.205 -0.713 3.727 1.00 83.25 98 LEU A CA 1
ATOM 788 C C . LEU A 1 98 ? 14.010 -1.932 3.280 1.00 83.25 98 LEU A C 1
ATOM 790 O O . LEU A 1 98 ? 13.617 -2.621 2.338 1.00 83.25 98 LEU A O 1
ATOM 794 N N . HIS A 1 99 ? 15.092 -2.246 3.992 1.00 81.75 99 HIS A N 1
ATOM 795 C CA . HIS A 1 99 ? 15.921 -3.403 3.686 1.00 81.75 99 HIS A CA 1
ATOM 796 C C . HIS A 1 99 ? 15.126 -4.706 3.823 1.00 81.75 99 HIS A C 1
ATOM 798 O O . HIS A 1 99 ? 15.161 -5.550 2.928 1.00 81.75 99 HIS A O 1
ATOM 804 N N . GLN A 1 100 ? 14.318 -4.838 4.880 1.00 79.50 100 GLN A N 1
ATOM 805 C CA . GLN A 1 100 ? 13.399 -5.965 5.022 1.00 79.50 100 GLN A CA 1
ATOM 806 C C . GLN A 1 100 ? 12.420 -6.045 3.846 1.00 79.50 100 GLN A C 1
ATOM 808 O O . GLN A 1 100 ? 12.278 -7.111 3.250 1.00 79.50 100 GLN A O 1
ATOM 813 N N . LEU A 1 101 ? 11.759 -4.941 3.479 1.00 84.00 101 LEU A N 1
ATOM 814 C CA . LEU A 1 101 ? 10.815 -4.915 2.358 1.00 84.00 101 LEU A CA 1
ATOM 815 C C . LEU A 1 101 ? 11.468 -5.385 1.047 1.00 84.00 101 LEU A C 1
ATOM 817 O O . LEU A 1 101 ? 10.908 -6.250 0.371 1.00 84.00 101 LEU A O 1
ATOM 821 N N . ALA A 1 102 ? 12.664 -4.879 0.736 1.00 81.56 102 ALA A N 1
ATOM 822 C CA . ALA A 1 102 ? 13.427 -5.265 -0.447 1.00 81.56 102 ALA A CA 1
ATOM 823 C C . ALA A 1 102 ? 13.838 -6.749 -0.423 1.00 81.56 102 ALA A C 1
ATOM 825 O O . ALA A 1 102 ? 13.704 -7.439 -1.434 1.00 81.56 102 ALA A O 1
ATOM 826 N N . MET A 1 103 ? 14.273 -7.270 0.731 1.00 79.19 103 MET A N 1
ATOM 827 C CA . MET A 1 103 ? 14.623 -8.687 0.887 1.00 79.19 103 MET A CA 1
ATOM 828 C C . MET A 1 103 ? 13.430 -9.611 0.630 1.00 79.19 103 MET A C 1
ATOM 830 O O . MET A 1 103 ? 13.561 -10.582 -0.115 1.00 79.19 103 MET A O 1
ATOM 834 N N . TYR A 1 104 ? 12.261 -9.306 1.202 1.00 74.38 104 TYR A N 1
ATOM 835 C CA . TYR A 1 104 ? 11.060 -10.125 1.002 1.00 74.38 104 TYR A CA 1
ATOM 836 C C . TYR A 1 104 ? 10.532 -10.062 -0.438 1.00 74.38 104 TYR A C 1
ATOM 838 O O . TYR A 1 104 ? 9.895 -11.008 -0.898 1.00 74.38 104 TYR A O 1
ATOM 846 N N . ASN A 1 105 ? 10.819 -8.984 -1.173 1.00 77.25 105 ASN A N 1
ATOM 847 C CA . ASN A 1 105 ? 10.359 -8.834 -2.551 1.00 77.25 105 ASN A CA 1
ATOM 848 C C . ASN A 1 105 ? 11.114 -9.699 -3.571 1.00 77.25 105 ASN A C 1
ATOM 850 O O . ASN A 1 105 ? 10.674 -9.778 -4.715 1.00 77.25 105 ASN A O 1
ATOM 854 N N . ARG A 1 106 ? 12.227 -10.353 -3.204 1.00 74.31 106 ARG A N 1
ATOM 855 C CA . ARG A 1 106 ? 13.005 -11.186 -4.145 1.00 74.31 106 ARG A CA 1
ATOM 856 C C . ARG A 1 106 ? 12.159 -12.249 -4.856 1.00 74.31 106 ARG A C 1
ATOM 858 O O . ARG A 1 106 ? 12.390 -12.501 -6.033 1.00 74.31 106 ARG A O 1
ATOM 865 N N . GLU A 1 107 ? 11.151 -12.789 -4.176 1.00 72.25 107 GLU A N 1
ATOM 866 C CA . GLU A 1 107 ? 10.218 -13.772 -4.744 1.00 72.25 107 GLU A CA 1
ATOM 867 C C . GLU A 1 107 ? 9.001 -13.145 -5.415 1.00 72.25 107 GLU A C 1
ATOM 869 O O . GLU A 1 107 ? 8.521 -13.633 -6.433 1.00 72.25 107 GLU A O 1
ATOM 874 N N . LEU A 1 108 ? 8.473 -12.064 -4.834 1.00 78.56 108 LEU A N 1
ATOM 875 C CA . LEU A 1 108 ? 7.299 -11.394 -5.386 1.00 78.56 108 LEU A CA 1
ATOM 876 C C . LEU A 1 108 ? 7.633 -10.695 -6.712 1.00 78.56 108 LEU A C 1
ATOM 878 O O . LEU A 1 108 ? 6.749 -10.518 -7.548 1.00 78.56 108 LEU A O 1
ATOM 882 N N . GLN A 1 109 ? 8.904 -10.314 -6.889 1.00 86.38 109 GLN A N 1
ATOM 883 C CA . GLN A 1 109 ? 9.450 -9.655 -8.073 1.00 86.38 109 GLN A CA 1
ATOM 884 C C . GLN A 1 109 ? 8.632 -8.428 -8.495 1.00 86.38 109 GLN A C 1
ATOM 886 O O . GLN A 1 109 ? 8.454 -8.159 -9.682 1.00 86.38 109 GLN A O 1
ATOM 891 N N . ALA A 1 110 ? 8.120 -7.675 -7.515 1.00 91.94 110 ALA A N 1
ATOM 892 C CA . ALA A 1 110 ? 7.383 -6.454 -7.797 1.00 91.94 110 ALA A CA 1
ATOM 893 C C . ALA A 1 110 ? 8.312 -5.409 -8.423 1.00 91.94 110 ALA A C 1
ATOM 895 O O . ALA A 1 110 ? 9.339 -5.068 -7.834 1.00 91.94 110 ALA A O 1
ATOM 896 N N . LYS A 1 111 ? 7.920 -4.853 -9.574 1.00 93.50 111 LYS A N 1
ATOM 897 C CA . LYS A 1 111 ? 8.680 -3.792 -10.263 1.00 93.50 111 LYS A CA 1
ATOM 898 C C . LYS A 1 111 ? 8.838 -2.536 -9.399 1.00 93.50 111 LYS A C 1
ATOM 900 O O . LYS A 1 111 ? 9.866 -1.861 -9.475 1.00 93.50 111 LYS A O 1
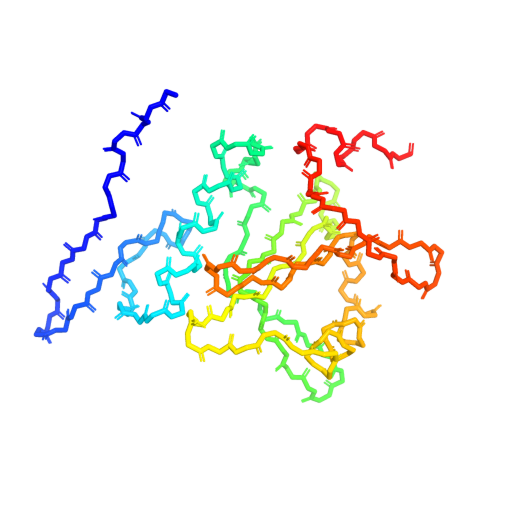ATOM 905 N N . TYR A 1 112 ? 7.832 -2.238 -8.582 1.00 95.31 112 TYR A N 1
ATOM 906 C CA . TYR A 1 112 ? 7.821 -1.135 -7.630 1.00 95.31 112 TYR A CA 1
ATOM 907 C C . TYR A 1 112 ? 7.505 -1.633 -6.219 1.00 95.31 112 TYR A C 1
ATOM 909 O O . TYR A 1 112 ? 6.638 -2.486 -6.018 1.00 95.31 112 TYR A O 1
ATOM 917 N N . LEU A 1 113 ? 8.184 -1.054 -5.236 1.00 94.75 113 LEU A N 1
ATOM 918 C CA . LEU A 1 113 ? 7.901 -1.221 -3.819 1.00 94.75 113 LEU A CA 1
ATOM 919 C C . LEU A 1 113 ? 7.598 0.133 -3.205 1.00 94.75 113 LEU A C 1
ATOM 921 O O . LEU A 1 113 ? 8.292 1.111 -3.484 1.00 94.75 113 LEU A O 1
ATOM 925 N N . VAL A 1 114 ? 6.600 0.169 -2.332 1.00 95.50 114 VAL A N 1
ATOM 926 C CA . VAL A 1 114 ? 6.288 1.353 -1.542 1.00 95.50 114 VAL A CA 1
ATOM 927 C C . VAL A 1 114 ? 6.204 1.002 -0.071 1.00 95.50 114 VAL A C 1
ATOM 929 O O . VAL A 1 114 ? 5.576 0.017 0.312 1.00 95.50 114 VAL A O 1
ATOM 932 N N . LEU A 1 115 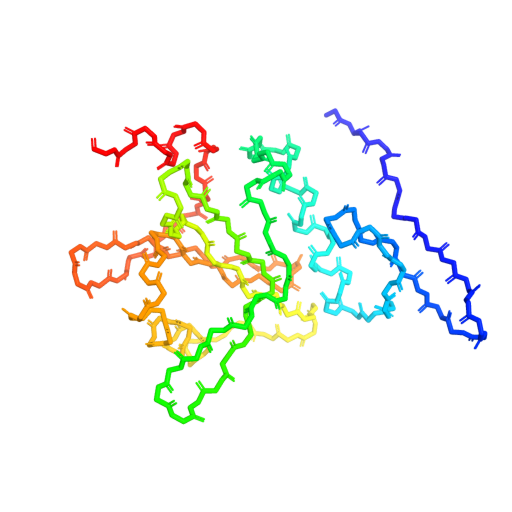? 6.795 1.866 0.746 1.00 95.19 115 LEU A N 1
ATOM 933 C CA . LEU A 1 115 ? 6.500 1.967 2.164 1.00 95.19 115 LEU A CA 1
ATOM 934 C C . LEU A 1 115 ? 5.855 3.330 2.422 1.00 95.19 115 LEU A C 1
ATOM 936 O O . LEU A 1 115 ? 6.417 4.359 2.042 1.00 95.19 115 LEU A O 1
ATOM 940 N N . TYR A 1 116 ? 4.675 3.328 3.039 1.00 96.00 116 TYR A N 1
ATOM 941 C CA . TYR A 1 116 ? 3.908 4.543 3.302 1.00 96.00 116 TYR A CA 1
ATOM 942 C C . TYR A 1 116 ? 3.310 4.519 4.707 1.00 96.00 116 TYR A C 1
ATOM 944 O O . TYR A 1 116 ? 2.640 3.559 5.081 1.00 96.00 116 TYR A O 1
ATOM 952 N N . ASN A 1 117 ? 3.523 5.574 5.492 1.00 95.56 117 ASN A N 1
ATOM 953 C CA . ASN A 1 117 ? 2.976 5.677 6.851 1.00 95.56 117 ASN A CA 1
ATOM 954 C C . ASN A 1 117 ? 1.864 6.731 6.988 1.00 95.56 117 ASN A C 1
ATOM 956 O O . ASN A 1 117 ? 1.432 7.008 8.097 1.00 95.56 117 ASN A O 1
ATOM 960 N N . GLY A 1 118 ? 1.403 7.343 5.894 1.00 93.56 118 GLY A N 1
ATOM 961 C CA . GLY A 1 118 ? 0.434 8.448 5.934 1.00 93.56 118 GLY A CA 1
ATOM 962 C C . GLY A 1 118 ? 1.068 9.838 5.831 1.00 93.56 118 GLY A C 1
ATOM 963 O O . GLY A 1 118 ? 0.404 10.775 5.396 1.00 93.56 118 GLY A O 1
ATOM 964 N N . LYS A 1 119 ? 2.358 9.976 6.162 1.00 93.94 119 LYS A N 1
ATOM 965 C CA . LYS A 1 119 ? 3.103 11.250 6.113 1.00 93.94 119 LYS A CA 1
ATOM 966 C C . LYS A 1 119 ? 4.277 11.197 5.152 1.00 93.94 119 LYS A C 1
ATOM 968 O O . LYS A 1 119 ? 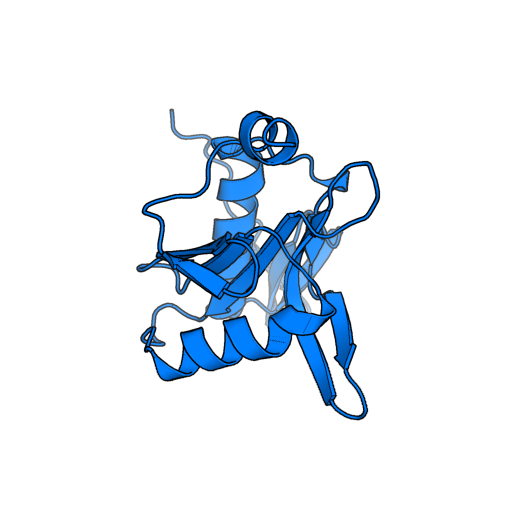4.530 12.142 4.415 1.00 93.94 119 LYS A O 1
ATOM 973 N N . GLU A 1 120 ? 4.972 10.073 5.159 1.00 94.06 120 GLU A N 1
ATOM 974 C CA . GLU A 1 120 ? 6.175 9.827 4.390 1.00 94.06 120 GLU A CA 1
ATOM 975 C C . GLU A 1 120 ? 5.948 8.655 3.447 1.00 94.06 120 GLU A C 1
ATOM 977 O O . GLU A 1 120 ? 5.323 7.649 3.800 1.00 94.06 120 GLU A O 1
ATOM 982 N N . GLN A 1 121 ? 6.490 8.799 2.242 1.00 94.75 121 GLN A N 1
ATOM 983 C CA . GLN A 1 121 ? 6.500 7.774 1.216 1.00 94.75 121 GLN A CA 1
ATOM 984 C C . GLN A 1 121 ? 7.942 7.491 0.811 1.00 94.75 121 GLN A C 1
ATOM 986 O O . GLN A 1 121 ? 8.707 8.402 0.491 1.00 94.75 121 GLN A O 1
ATOM 991 N N . VAL A 1 122 ? 8.293 6.210 0.763 1.00 95.88 122 VAL A N 1
ATOM 992 C CA . VAL A 1 122 ? 9.510 5.746 0.099 1.00 95.88 122 VAL A CA 1
ATOM 993 C C . VAL A 1 122 ? 9.107 4.855 -1.060 1.00 95.88 122 VAL A C 1
ATOM 995 O O . VAL A 1 122 ? 8.427 3.850 -0.858 1.00 95.88 122 VAL A O 1
ATOM 998 N N . VAL A 1 123 ? 9.543 5.226 -2.263 1.00 95.88 123 VAL A N 1
ATOM 999 C CA . VAL A 1 123 ? 9.308 4.461 -3.488 1.00 95.88 123 VAL A CA 1
ATOM 1000 C C . VAL A 1 123 ? 10.624 3.868 -3.956 1.00 95.88 123 VAL A C 1
ATOM 1002 O O . VAL A 1 123 ? 11.616 4.578 -4.124 1.00 95.88 123 VAL A O 1
ATOM 1005 N N . LEU A 1 124 ? 10.628 2.562 -4.189 1.00 94.06 124 LEU A N 1
ATOM 1006 C 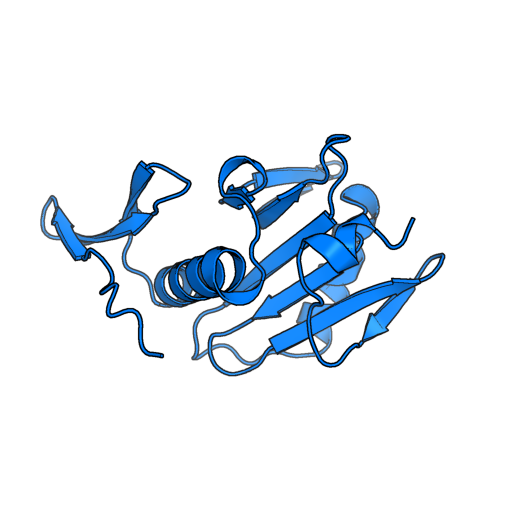CA . LEU A 1 124 ? 11.758 1.847 -4.754 1.00 94.06 124 LEU A CA 1
ATOM 1007 C C . LEU A 1 124 ? 11.351 1.221 -6.087 1.00 94.06 124 LEU A C 1
ATOM 1009 O O . LEU A 1 124 ? 10.315 0.566 -6.185 1.00 94.06 124 LEU A O 1
ATOM 1013 N N . LYS A 1 125 ? 12.189 1.384 -7.107 1.00 93.75 125 LYS A N 1
ATOM 1014 C CA . LYS A 1 125 ? 12.023 0.786 -8.432 1.00 93.75 125 LYS A CA 1
ATOM 1015 C C . LYS A 1 125 ? 13.091 -0.272 -8.656 1.00 93.75 125 LYS A C 1
ATOM 1017 O O . LYS A 1 125 ? 14.274 -0.019 -8.429 1.00 93.75 125 LYS A O 1
ATOM 1022 N N . GLN A 1 126 ? 12.677 -1.434 -9.143 1.00 90.62 126 GLN A N 1
ATOM 1023 C CA . GLN A 1 126 ? 13.593 -2.507 -9.496 1.00 90.62 126 GLN A CA 1
ATOM 1024 C C . GLN A 1 126 ? 14.538 -2.071 -10.628 1.00 90.62 126 GLN A C 1
ATOM 1026 O O . GLN A 1 126 ? 14.109 -1.523 -11.647 1.00 90.62 126 GLN A O 1
ATOM 1031 N N . ASN A 1 127 ? 15.828 -2.354 -10.460 1.00 86.31 127 ASN A N 1
ATOM 1032 C CA . ASN A 1 127 ? 16.880 -2.160 -11.449 1.00 86.31 127 ASN A CA 1
ATOM 1033 C C . ASN A 1 127 ? 17.800 -3.389 -11.493 1.00 86.31 127 ASN A C 1
ATOM 1035 O O . ASN A 1 127 ? 18.593 -3.598 -10.580 1.00 86.31 127 ASN A O 1
ATOM 1039 N N . LYS A 1 128 ? 17.733 -4.175 -12.575 1.00 81.62 128 LYS A N 1
ATOM 1040 C CA . LYS A 1 128 ? 18.455 -5.451 -12.752 1.00 81.62 128 LYS A CA 1
ATOM 1041 C C . LYS A 1 128 ? 18.259 -6.411 -11.566 1.00 81.62 128 LYS A C 1
ATOM 1043 O O . LYS A 1 128 ? 17.325 -7.203 -11.592 1.00 81.62 128 LYS A O 1
ATOM 1048 N N . LEU A 1 129 ? 19.121 -6.336 -10.551 1.00 75.38 129 LEU A N 1
ATOM 1049 C CA . LEU A 1 129 ? 19.107 -7.182 -9.350 1.00 75.38 129 LEU A CA 1
ATOM 1050 C C . LEU A 1 129 ? 18.874 -6.397 -8.046 1.00 75.38 129 LEU A C 1
ATOM 1052 O O . LEU A 1 129 ? 18.721 -7.015 -6.996 1.00 75.38 129 LEU A O 1
ATOM 1056 N N . ASP A 1 130 ? 18.802 -5.067 -8.121 1.00 81.88 130 ASP A N 1
ATOM 1057 C CA . ASP A 1 130 ? 18.692 -4.161 -6.977 1.00 81.88 130 ASP A CA 1
ATOM 1058 C C . ASP A 1 130 ? 17.446 -3.273 -7.067 1.00 81.88 130 ASP A C 1
ATOM 1060 O O . ASP A 1 130 ? 16.652 -3.352 -8.006 1.00 81.88 130 ASP A O 1
ATOM 1064 N N . TYR A 1 131 ? 17.278 -2.412 -6.067 1.00 88.19 131 TYR A N 1
ATOM 1065 C CA . TYR A 1 131 ? 16.227 -1.408 -6.002 1.00 88.19 131 TYR A CA 1
ATOM 1066 C C . TYR A 1 131 ? 16.840 -0.019 -5.869 1.00 88.19 131 TYR A C 1
ATOM 1068 O O . TYR A 1 131 ? 17.700 0.210 -5.022 1.00 88.19 131 TYR A O 1
ATOM 1076 N N . LEU A 1 132 ? 16.373 0.914 -6.695 1.00 90.94 132 LEU A N 1
ATOM 1077 C CA . LEU A 1 132 ? 16.754 2.320 -6.628 1.00 90.94 132 LEU A CA 1
ATOM 1078 C C . LEU A 1 132 ? 15.589 3.143 -6.097 1.00 90.94 132 LEU A C 1
ATOM 1080 O O . LEU A 1 132 ? 14.449 2.965 -6.531 1.00 90.94 132 LEU A O 1
ATOM 1084 N N . ARG A 1 133 ? 15.881 4.062 -5.177 1.00 92.81 133 ARG A N 1
ATOM 1085 C CA . ARG A 1 133 ? 14.886 5.015 -4.691 1.00 92.81 133 ARG A CA 1
ATOM 1086 C C . ARG A 1 133 ? 14.520 5.991 -5.805 1.00 92.81 133 ARG A C 1
ATOM 1088 O O . ARG A 1 133 ? 15.403 6.519 -6.478 1.00 92.81 133 ARG A O 1
ATOM 1095 N N . ILE A 1 134 ? 13.225 6.216 -5.980 1.00 95.44 134 ILE A N 1
ATOM 1096 C CA . ILE A 1 134 ? 12.672 7.241 -6.869 1.00 95.44 134 ILE A CA 1
ATOM 1097 C C . ILE A 1 134 ? 11.765 8.171 -6.060 1.00 95.44 134 ILE A C 1
ATOM 1099 O O . ILE A 1 134 ? 11.363 7.830 -4.946 1.00 95.44 134 ILE A O 1
ATOM 1103 N N . GLU A 1 135 ? 11.479 9.352 -6.601 1.00 93.94 135 GLU A N 1
ATOM 1104 C CA . GLU A 1 135 ? 10.703 10.380 -5.896 1.00 93.94 135 GLU A CA 1
ATOM 1105 C C . GLU A 1 135 ? 9.233 9.975 -5.740 1.00 93.94 135 GLU A C 1
ATOM 1107 O O . GLU A 1 135 ? 8.684 10.019 -4.639 1.00 93.94 135 GLU A O 1
ATOM 1112 N N . GLU A 1 136 ? 8.615 9.500 -6.820 1.00 94.75 136 GLU A N 1
ATOM 1113 C CA . GLU A 1 136 ? 7.194 9.165 -6.847 1.00 94.75 136 GLU A CA 1
ATOM 1114 C C . GLU A 1 136 ? 6.875 7.998 -7.788 1.00 94.75 136 GLU A C 1
ATOM 1116 O O . GLU A 1 136 ? 7.688 7.590 -8.622 1.00 94.75 136 GLU A O 1
ATOM 1121 N N . LEU A 1 137 ? 5.678 7.429 -7.625 1.00 97.12 137 LEU A N 1
ATOM 1122 C CA . LEU A 1 137 ? 5.158 6.433 -8.553 1.00 97.12 137 LEU A CA 1
ATOM 1123 C C . LEU A 1 137 ? 4.663 7.124 -9.832 1.00 97.12 137 LEU A C 1
ATOM 1125 O O . LEU A 1 137 ? 3.904 8.086 -9.732 1.00 97.12 137 LEU A O 1
ATOM 1129 N N . PRO A 1 138 ? 5.011 6.611 -11.025 1.00 96.50 138 PRO A N 1
ATOM 1130 C CA . PRO A 1 138 ? 4.397 7.085 -12.255 1.00 96.50 138 PRO A CA 1
ATOM 1131 C C . PRO A 1 138 ? 2.952 6.570 -12.374 1.00 96.50 138 PRO A C 1
ATOM 1133 O O . PRO A 1 138 ? 2.530 5.674 -11.635 1.00 96.50 138 PRO A O 1
ATOM 1136 N N . SER A 1 139 ? 2.185 7.108 -13.324 1.00 97.06 139 SER A N 1
ATOM 1137 C CA . SER A 1 139 ? 0.805 6.665 -13.565 1.00 97.06 139 SER A CA 1
ATOM 1138 C C . SER A 1 139 ? 0.739 5.180 -13.942 1.00 97.06 139 SER A C 1
ATOM 1140 O O . SER A 1 139 ? 1.708 4.600 -14.446 1.00 97.06 139 SER A O 1
ATOM 1142 N N . TYR A 1 140 ? -0.429 4.545 -13.771 1.00 96.56 140 TYR A N 1
ATOM 1143 C CA . TYR A 1 140 ? -0.613 3.137 -14.142 1.00 96.56 140 TYR A CA 1
ATOM 1144 C C . TYR A 1 140 ? -0.200 2.861 -15.589 1.00 96.56 140 TYR A C 1
ATOM 1146 O O . TYR A 1 140 ? 0.512 1.894 -15.860 1.00 96.56 140 TYR A O 1
ATOM 1154 N N . LYS A 1 141 ? -0.578 3.758 -16.507 1.00 95.38 141 LYS A N 1
ATOM 1155 C CA . LYS A 1 141 ? -0.246 3.665 -17.932 1.00 95.38 141 LYS A CA 1
ATOM 1156 C C . LYS A 1 141 ? 1.266 3.673 -18.173 1.00 95.38 141 LYS A C 1
ATOM 1158 O O . LYS A 1 141 ? 1.758 2.865 -18.953 1.00 95.38 141 LYS A O 1
ATOM 1163 N N . GLU A 1 142 ? 2.009 4.545 -17.504 1.00 95.44 142 GLU A N 1
ATOM 1164 C CA . GLU A 1 142 ? 3.469 4.633 -17.648 1.00 95.44 142 GLU A CA 1
ATOM 1165 C C . GLU A 1 142 ? 4.180 3.430 -17.013 1.00 95.44 142 GLU A C 1
ATOM 1167 O O . GLU A 1 142 ? 5.131 2.883 -17.587 1.00 95.44 142 GLU A O 1
ATOM 1172 N N . MET A 1 143 ? 3.684 2.970 -15.858 1.00 94.94 143 MET A N 1
ATOM 1173 C CA . MET A 1 143 ? 4.214 1.805 -15.148 1.00 94.94 143 MET A CA 1
ATOM 1174 C C . MET A 1 143 ? 4.165 0.534 -16.009 1.00 94.94 143 MET A C 1
ATOM 1176 O O . MET A 1 143 ? 5.147 -0.226 -16.041 1.00 94.94 143 MET A O 1
ATOM 1180 N N . ILE A 1 144 ? 3.051 0.324 -16.725 1.00 93.00 144 ILE A N 1
ATOM 1181 C CA . ILE A 1 144 ? 2.854 -0.831 -17.614 1.00 93.00 144 ILE A CA 1
ATOM 1182 C C . ILE A 1 144 ? 3.466 -0.644 -19.008 1.00 93.00 144 ILE A C 1
ATOM 1184 O O . ILE A 1 144 ? 3.769 -1.645 -19.641 1.00 93.00 144 ILE A O 1
ATOM 1188 N N . ALA A 1 145 ? 3.662 0.592 -19.485 1.00 86.44 145 ALA A N 1
ATOM 1189 C CA . ALA A 1 145 ? 4.249 0.866 -20.804 1.00 86.44 145 ALA A CA 1
ATOM 1190 C C . ALA A 1 145 ? 5.778 0.732 -20.840 1.00 86.44 145 ALA A C 1
ATOM 1192 O O . ALA A 1 145 ? 6.349 0.530 -21.904 1.00 86.44 145 ALA A O 1
ATOM 1193 N N . SER A 1 146 ? 6.446 0.844 -19.689 1.00 63.06 146 SER A N 1
ATOM 1194 C CA . SER A 1 146 ? 7.908 0.747 -19.575 1.00 63.06 146 SER A CA 1
ATOM 1195 C C . SER A 1 146 ? 8.417 -0.707 -19.653 1.00 63.06 146 SER A C 1
ATOM 1197 O O . SER A 1 146 ? 9.103 -1.151 -18.723 1.00 63.06 146 SER A O 1
ATOM 1199 N N . VAL A 1 147 ? 8.002 -1.454 -20.682 1.00 50.88 147 VAL A N 1
ATOM 1200 C CA . VAL A 1 147 ? 8.484 -2.805 -21.032 1.00 50.88 147 VAL A CA 1
ATOM 1201 C C . VAL A 1 147 ? 9.528 -2.691 -22.131 1.00 50.88 147 VAL A C 1
ATOM 1203 O O . VAL A 1 147 ? 9.260 -1.957 -23.106 1.00 50.88 147 VAL A O 1
#

Nearest PDB structures (foldseek):
  6wxx-assembly2_C  TM=6.997E-01  e=2.543E-03  Treponema succinifaciens DSM 2489
  6xl1-assembly1_B  TM=6.687E-01  e=6.562E-03  Treponema succinifaciens DSM 2489
  6h2j-assembly1_A  TM=5.921E-01  e=4.101E-02  Escherichia coli
  4be7-assembly1_B  TM=3.531E-01  e=8.217E-02  Escherichia coli
  4be7-assembly2_D  TM=3.541E-01  e=1.058E-01  Escherichia coli

Sequence (147 aa):
MQTNDSFRIRIIDGKKKIFDPIRKAYVAFTPEEMVRQAYLKYLINELHIPEIAISVEKKVVYNSLTKRYD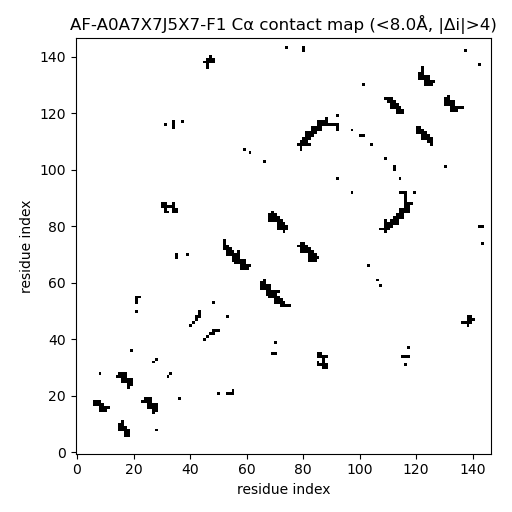IVVAKPDGSVLLAVECKAESIEINENTLHQLAMYNRELQAKYLVLYNGKEQVVLKQNKLDYLRIEELPSYKEMIASV

Solvent-accessible surface area (backbone atoms only — not comparable to full-atom values): 8593 Å² total; per-residue (Å²): 133,87,79,85,77,72,83,59,66,48,74,57,94,90,37,60,23,32,58,39,81,84,79,70,42,75,40,74,63,41,64,35,48,53,32,42,56,52,48,52,49,45,41,40,71,74,29,58,39,58,70,90,38,50,41,72,63,46,75,45,78,50,93,93,47,76,47,67,37,49,35,36,30,42,42,98,88,68,51,39,40,32,37,33,43,60,32,28,73,89,52,84,90,50,69,69,60,52,51,50,55,58,61,66,32,70,79,59,56,37,45,27,40,37,44,34,17,78,84,54,75,49,33,31,37,60,49,101,92,49,71,44,81,46,91,69,84,68,42,41,68,57,62,69,62,75,114